Protein AF-A0A4Y8C2H0-F1 (afdb_monomer_lite)

Structure (mmCIF, N/CA/C/O backbone):
data_AF-A0A4Y8C2H0-F1
#
_entry.id   AF-A0A4Y8C2H0-F1
#
loop_
_atom_site.group_PDB
_atom_site.id
_atom_site.type_symbol
_atom_site.label_atom_id
_atom_site.label_alt_id
_atom_site.label_comp_id
_atom_site.label_asym_id
_atom_site.label_entity_id
_atom_site.label_seq_id
_atom_site.pdbx_PDB_ins_code
_atom_site.Cartn_x
_atom_site.Cartn_y
_atom_site.Cartn_z
_atom_site.occupancy
_atom_site.B_iso_or_equiv
_atom_site.auth_seq_id
_atom_site.auth_comp_id
_atom_site.auth_asym_id
_atom_site.auth_atom_id
_atom_site.pdbx_PDB_model_num
ATOM 1 N N . LEU A 1 1 ? -10.080 1.860 -17.024 1.00 86.38 1 LEU A N 1
ATOM 2 C CA . LEU A 1 1 ? -9.776 0.628 -16.259 1.00 86.38 1 LEU A CA 1
ATOM 3 C C . LEU A 1 1 ? -8.276 0.455 -16.072 1.00 86.38 1 LEU A C 1
ATOM 5 O O . LEU A 1 1 ? -7.839 0.601 -14.942 1.00 86.38 1 LEU A O 1
ATOM 9 N N . LEU A 1 2 ? -7.486 0.297 -17.142 1.00 94.25 2 LEU A N 1
ATOM 10 C CA . LEU A 1 2 ? -6.020 0.164 -17.044 1.00 94.25 2 LEU A CA 1
ATOM 11 C C . LEU A 1 2 ? -5.341 1.253 -16.199 1.00 94.25 2 LEU A C 1
ATOM 13 O O . LEU A 1 2 ? -4.509 0.929 -15.367 1.00 94.25 2 LEU A O 1
ATOM 17 N N . PHE A 1 3 ? -5.748 2.522 -16.326 1.00 96.12 3 PHE A N 1
ATOM 18 C CA . PHE A 1 3 ? -5.219 3.607 -15.486 1.00 96.12 3 PHE A CA 1
ATOM 19 C C . PHE A 1 3 ? -5.347 3.328 -13.978 1.00 96.12 3 PHE A C 1
ATOM 21 O O . PHE A 1 3 ? -4.403 3.546 -13.223 1.00 96.12 3 PHE A O 1
ATOM 28 N N . VAL A 1 4 ? -6.500 2.817 -13.538 1.00 96.56 4 VAL A N 1
ATOM 29 C CA . VAL A 1 4 ? -6.746 2.497 -12.125 1.00 96.56 4 VAL A CA 1
ATOM 30 C C . VAL A 1 4 ? -5.901 1.300 -11.699 1.00 96.56 4 VAL A C 1
ATOM 32 O O . VAL A 1 4 ? -5.306 1.335 -10.627 1.00 96.56 4 VAL A O 1
ATOM 35 N N . VAL A 1 5 ? -5.795 0.274 -12.549 1.00 96.75 5 VAL A N 1
ATOM 36 C CA . VAL A 1 5 ? -5.012 -0.934 -12.246 1.00 96.75 5 VAL A CA 1
ATOM 37 C C . VAL A 1 5 ? -3.514 -0.618 -12.166 1.00 96.75 5 VAL A C 1
ATOM 39 O O . VAL A 1 5 ? -2.875 -0.998 -11.194 1.00 96.75 5 VAL A O 1
ATOM 42 N N . PHE A 1 6 ? -2.964 0.161 -13.101 1.00 97.44 6 PHE A N 1
ATOM 43 C CA . PHE A 1 6 ? -1.570 0.617 -13.032 1.00 97.44 6 PHE A CA 1
ATOM 44 C C . PHE A 1 6 ? -1.309 1.547 -11.840 1.00 97.44 6 PHE A C 1
ATOM 46 O O . PHE A 1 6 ? -0.236 1.486 -11.245 1.00 97.44 6 PHE A O 1
ATOM 53 N N . SER A 1 7 ? -2.282 2.380 -11.453 1.00 96.75 7 SER A N 1
ATOM 54 C CA . SER A 1 7 ? -2.168 3.204 -10.239 1.00 96.75 7 SER A CA 1
ATOM 55 C C . SER A 1 7 ? -2.119 2.336 -8.978 1.00 96.75 7 SER A C 1
ATOM 57 O O . SER A 1 7 ? -1.312 2.592 -8.085 1.00 96.75 7 SER A O 1
ATOM 59 N N . ALA A 1 8 ? -2.947 1.288 -8.918 1.00 95.44 8 ALA A N 1
ATOM 60 C CA . ALA A 1 8 ? -2.925 0.312 -7.832 1.00 95.44 8 ALA A CA 1
ATOM 61 C C . ALA A 1 8 ? -1.614 -0.492 -7.804 1.00 95.44 8 ALA A C 1
ATOM 63 O O . ALA A 1 8 ? -1.084 -0.731 -6.724 1.00 95.44 8 ALA A O 1
ATOM 64 N N . GLU A 1 9 ? -1.074 -0.849 -8.972 1.00 97.31 9 GLU A N 1
ATOM 65 C CA . GLU A 1 9 ? 0.185 -1.587 -9.118 1.00 97.31 9 GLU A CA 1
ATOM 66 C C . GLU A 1 9 ? 1.399 -0.772 -8.666 1.00 97.31 9 GLU A C 1
ATOM 68 O O . GLU A 1 9 ? 2.224 -1.242 -7.884 1.00 97.31 9 GLU A O 1
ATOM 73 N N . ALA A 1 10 ? 1.492 0.491 -9.085 1.00 96.38 10 ALA A N 1
ATOM 74 C CA . ALA A 1 10 ? 2.553 1.381 -8.622 1.00 96.38 10 ALA A CA 1
ATOM 75 C C . ALA A 1 10 ? 2.497 1.577 -7.097 1.00 96.38 10 ALA A C 1
ATOM 77 O O . ALA A 1 10 ? 3.523 1.609 -6.414 1.00 96.38 10 ALA A O 1
ATOM 78 N N . PHE A 1 11 ? 1.284 1.685 -6.557 1.00 95.06 11 PHE A N 1
ATOM 79 C CA . PHE A 1 11 ? 1.074 1.878 -5.134 1.00 95.06 11 PHE A CA 1
ATOM 80 C C . PHE A 1 11 ? 1.402 0.630 -4.298 1.00 95.06 11 PHE A C 1
ATOM 82 O O . PHE A 1 11 ? 2.072 0.746 -3.270 1.00 95.06 11 PHE A O 1
ATOM 89 N N . SER A 1 12 ? 0.973 -0.560 -4.727 1.00 95.62 12 SER A N 1
ATOM 90 C CA . SER A 1 12 ? 1.317 -1.813 -4.046 1.00 95.62 12 SER A CA 1
ATOM 91 C C . SER A 1 12 ? 2.834 -2.048 -4.045 1.00 95.62 12 SER A C 1
ATOM 93 O O . SER A 1 12 ? 3.379 -2.473 -3.026 1.00 95.62 12 SER A O 1
ATOM 95 N N . GLY A 1 13 ? 3.531 -1.645 -5.113 1.00 95.81 13 GLY A N 1
ATOM 96 C CA . GLY A 1 13 ? 4.994 -1.660 -5.201 1.00 95.81 13 GLY A CA 1
ATOM 97 C C . GLY A 1 13 ? 5.681 -0.692 -4.231 1.00 95.81 13 GLY A C 1
ATOM 98 O O . GLY A 1 13 ? 6.688 -1.041 -3.614 1.00 95.81 13 GLY A O 1
ATOM 99 N N . TYR A 1 14 ? 5.113 0.500 -4.016 1.00 95.00 14 TYR A N 1
ATOM 100 C CA . TYR A 1 14 ? 5.640 1.497 -3.069 1.00 95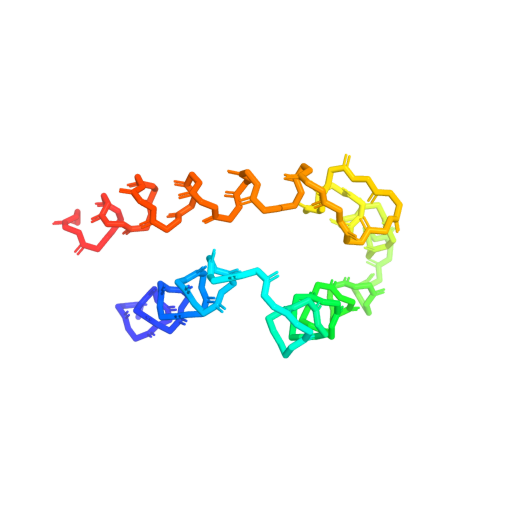.00 14 TYR A CA 1
ATOM 101 C C . TYR A 1 14 ? 5.674 0.997 -1.613 1.00 95.00 14 TYR A C 1
ATOM 103 O O . TYR A 1 14 ? 6.461 1.483 -0.792 1.00 95.00 14 TYR A O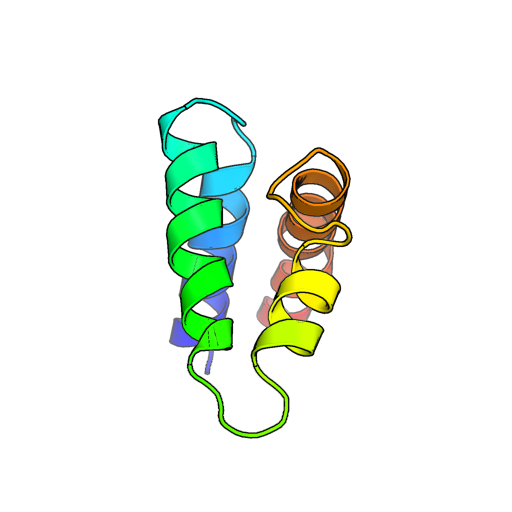 1
ATOM 111 N N . MET A 1 15 ? 4.849 0.002 -1.275 1.00 91.75 15 MET A N 1
ATOM 112 C CA . MET A 1 15 ? 4.863 -0.605 0.055 1.00 91.75 15 MET A CA 1
ATOM 113 C C . MET A 1 15 ? 6.041 -1.554 0.286 1.00 91.75 15 MET A C 1
ATOM 115 O O . MET A 1 15 ? 6.470 -1.707 1.426 1.00 91.75 15 MET A O 1
ATOM 119 N N . LEU A 1 16 ? 6.577 -2.180 -0.765 1.00 95.06 16 LEU A N 1
ATOM 120 C CA . LEU A 1 16 ? 7.495 -3.318 -0.639 1.00 95.06 16 LEU A CA 1
ATOM 121 C C . LEU A 1 16 ? 8.858 -3.015 0.010 1.00 95.06 16 LEU A C 1
ATOM 123 O O . LEU A 1 16 ? 9.367 -3.900 0.695 1.00 95.06 16 LEU A O 1
ATOM 127 N N . PRO A 1 17 ? 9.453 -1.809 -0.115 1.00 95.44 17 PRO A N 1
ATOM 128 C CA . PRO A 1 17 ? 10.673 -1.462 0.621 1.00 95.44 17 PRO A CA 1
ATOM 129 C C . PRO A 1 17 ? 10.504 -1.451 2.149 1.00 95.44 17 PRO A C 1
ATOM 131 O O . PRO A 1 17 ? 11.499 -1.456 2.867 1.00 95.44 17 PRO A O 1
ATOM 134 N N . TRP A 1 18 ? 9.257 -1.398 2.636 1.00 94.75 18 TRP A N 1
ATOM 135 C CA . TRP A 1 18 ? 8.868 -1.515 4.046 1.00 94.75 18 TRP A CA 1
ATOM 136 C C . TRP A 1 18 ? 9.63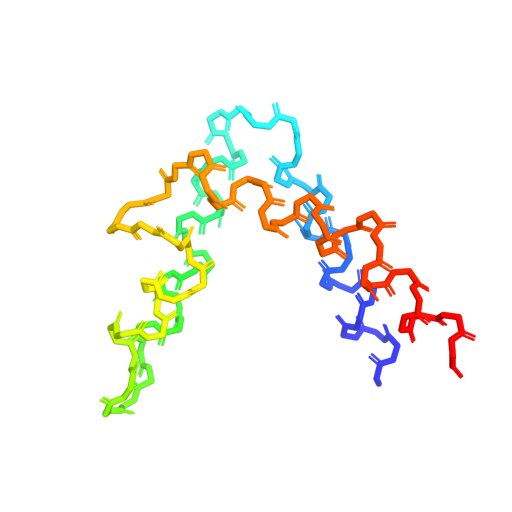3 -0.609 5.029 1.00 94.75 18 TRP A C 1
ATOM 138 O O . TRP A 1 18 ? 9.928 -0.976 6.163 1.00 94.75 18 TRP A O 1
ATOM 148 N N . GLY A 1 19 ? 9.943 0.614 4.595 1.00 95.25 19 GLY A N 1
ATOM 149 C CA . GLY A 1 19 ? 10.481 1.669 5.454 1.00 95.25 19 GLY A CA 1
ATOM 150 C C . GLY A 1 19 ? 9.392 2.533 6.098 1.00 95.25 19 GLY A C 1
ATOM 151 O O . GLY A 1 19 ? 8.201 2.377 5.829 1.00 95.25 19 GLY A O 1
ATOM 152 N N . GLN A 1 20 ? 9.809 3.530 6.887 1.00 95.19 20 GLN A N 1
ATOM 153 C CA . GLN A 1 20 ? 8.904 4.455 7.588 1.00 95.19 20 GLN A CA 1
ATOM 154 C C . GLN A 1 20 ? 7.892 5.128 6.643 1.00 95.19 20 GLN A C 1
ATOM 156 O O . GLN A 1 20 ? 6.704 5.204 6.942 1.00 95.19 20 GLN A O 1
ATOM 161 N N . MET A 1 21 ? 8.345 5.584 5.473 1.00 95.88 21 MET A N 1
ATOM 162 C CA . MET A 1 21 ? 7.476 6.240 4.489 1.00 95.88 21 MET A CA 1
ATOM 163 C C . MET A 1 21 ? 6.455 5.274 3.868 1.00 95.88 21 MET A C 1
ATOM 165 O O . MET A 1 21 ? 5.297 5.648 3.681 1.00 95.88 21 MET A O 1
ATOM 169 N N . SER A 1 22 ? 6.858 4.033 3.585 1.00 94.44 22 SER A N 1
ATOM 170 C CA . SER A 1 22 ? 5.971 2.981 3.070 1.00 94.44 22 SER A CA 1
ATOM 171 C C . SER A 1 22 ? 4.921 2.584 4.112 1.00 94.44 22 SER A C 1
ATOM 173 O O . SER A 1 22 ? 3.739 2.482 3.783 1.00 94.44 22 SER A O 1
ATOM 175 N N . TYR A 1 23 ? 5.328 2.451 5.378 1.00 95.50 23 TYR A N 1
ATOM 176 C CA . TYR A 1 23 ? 4.435 2.152 6.498 1.00 95.50 23 TYR A CA 1
ATOM 177 C C . TYR A 1 23 ? 3.328 3.204 6.651 1.00 95.50 23 TYR A C 1
ATOM 179 O O . TYR A 1 23 ? 2.142 2.870 6.708 1.00 95.50 23 TYR A O 1
ATOM 187 N N . TRP A 1 24 ? 3.692 4.491 6.673 1.00 96.06 24 TRP A N 1
ATOM 188 C CA . TRP A 1 24 ? 2.707 5.565 6.824 1.00 96.06 24 TRP A CA 1
ATOM 189 C C . TRP A 1 24 ? 1.791 5.703 5.612 1.00 96.06 24 TRP A C 1
ATOM 191 O O . TRP A 1 24 ? 0.599 5.957 5.782 1.00 96.06 24 TRP A O 1
ATOM 201 N N . ALA A 1 25 ? 2.301 5.484 4.399 1.00 94.38 25 ALA A N 1
ATOM 202 C CA . ALA A 1 25 ? 1.453 5.457 3.212 1.00 94.38 25 ALA A CA 1
ATOM 203 C C . ALA A 1 25 ? 0.417 4.323 3.280 1.00 94.38 25 ALA A C 1
ATOM 205 O O . ALA A 1 25 ? -0.764 4.554 3.005 1.00 94.38 25 ALA A O 1
ATOM 206 N N . ALA A 1 26 ? 0.829 3.127 3.715 1.00 95.12 26 ALA A N 1
ATOM 207 C CA . ALA A 1 26 ? -0.080 2.006 3.934 1.00 95.12 26 ALA A CA 1
ATOM 208 C C . ALA A 1 26 ? -1.139 2.337 4.995 1.00 95.12 26 ALA A C 1
ATOM 210 O O . ALA A 1 26 ? -2.325 2.094 4.765 1.00 95.12 26 ALA A O 1
ATOM 211 N N . GLN A 1 27 ? -0.743 2.952 6.114 1.00 95.56 27 GLN A N 1
ATOM 212 C CA . GLN A 1 27 ? -1.663 3.406 7.163 1.00 95.56 27 GLN A CA 1
ATOM 213 C C . GLN A 1 27 ? -2.712 4.382 6.621 1.00 95.56 27 GLN A C 1
ATOM 215 O O . GLN A 1 27 ? -3.910 4.140 6.777 1.00 95.56 27 GLN A O 1
ATOM 220 N N . VAL A 1 28 ? -2.284 5.454 5.947 1.00 95.12 28 VAL A N 1
ATOM 221 C CA . VAL A 1 28 ? -3.192 6.493 5.439 1.00 95.12 28 VAL A CA 1
ATOM 222 C C . VA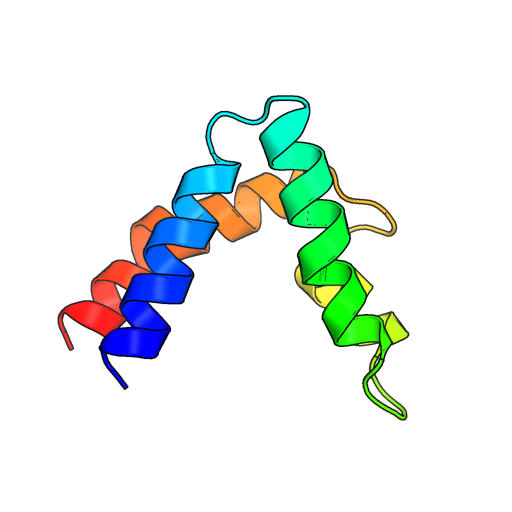L A 1 28 ? -4.170 5.917 4.421 1.00 95.12 28 VAL A C 1
ATOM 224 O O . VAL A 1 28 ? -5.373 6.116 4.580 1.00 95.12 28 VAL A O 1
ATOM 227 N N . ILE A 1 29 ? -3.699 5.165 3.418 1.00 94.06 29 ILE A N 1
ATOM 228 C CA . ILE A 1 29 ? -4.600 4.695 2.358 1.00 94.06 29 ILE A CA 1
ATOM 229 C C . ILE A 1 29 ? -5.614 3.680 2.876 1.00 94.06 29 ILE A C 1
ATOM 231 O O . ILE A 1 29 ? -6.778 3.711 2.489 1.00 94.06 29 ILE A O 1
ATOM 235 N N . THR A 1 30 ? -5.182 2.764 3.747 1.00 94.50 30 THR A N 1
ATOM 236 C CA . THR A 1 30 ? -6.065 1.690 4.210 1.00 94.50 30 THR A CA 1
ATOM 237 C C . THR A 1 30 ? -7.114 2.252 5.161 1.00 94.50 30 THR A C 1
ATOM 239 O O . THR A 1 30 ? -8.242 1.780 5.148 1.00 94.50 30 THR A O 1
ATOM 242 N N . ASN A 1 31 ? -6.801 3.327 5.893 1.00 95.69 31 ASN A N 1
ATOM 243 C CA . ASN A 1 31 ? -7.778 4.048 6.708 1.00 95.69 31 ASN A CA 1
ATOM 244 C C . ASN A 1 31 ? -8.860 4.764 5.883 1.00 95.69 31 ASN A C 1
ATOM 246 O O . ASN A 1 31 ? -9.947 4.978 6.414 1.00 95.69 31 ASN A O 1
ATOM 250 N N . LEU A 1 32 ? -8.628 5.092 4.602 1.00 95.50 32 LEU A N 1
ATOM 251 C CA . LEU A 1 32 ? -9.665 5.709 3.755 1.00 95.50 32 LEU A CA 1
ATOM 252 C C . LEU A 1 32 ? -10.910 4.818 3.641 1.00 95.50 32 LEU A C 1
ATOM 254 O O . LEU A 1 32 ? -12.034 5.317 3.658 1.00 95.50 32 LEU A O 1
ATOM 258 N N . PHE A 1 33 ? -10.718 3.496 3.602 1.00 93.81 33 PHE A N 1
ATOM 259 C CA . PHE A 1 33 ? -11.811 2.520 3.559 1.00 93.81 33 PHE A CA 1
ATOM 260 C C . PHE A 1 33 ? -12.642 2.492 4.849 1.00 93.81 33 PHE A C 1
ATOM 262 O O . PHE A 1 33 ? -13.804 2.094 4.818 1.00 93.81 33 PHE A O 1
ATOM 269 N N . GLY A 1 34 ? -12.094 2.986 5.963 1.00 94.75 34 GLY A N 1
ATOM 270 C CA . GLY A 1 34 ? -12.817 3.140 7.226 1.00 94.75 34 GLY A CA 1
ATOM 271 C C . GLY A 1 34 ? -13.945 4.172 7.162 1.00 94.75 34 GLY A C 1
ATOM 272 O O . GLY A 1 34 ? -14.859 4.118 7.980 1.00 94.75 34 GLY A O 1
ATOM 273 N N . GLY A 1 35 ? -13.923 5.076 6.177 1.00 95.31 35 GLY A N 1
ATOM 274 C CA . GLY A 1 35 ? -14.990 6.052 5.949 1.00 95.31 35 GLY A CA 1
ATOM 275 C C . GLY A 1 35 ? -16.250 5.474 5.296 1.00 95.31 35 GLY A C 1
ATOM 276 O O . GLY A 1 35 ? -17.245 6.188 5.177 1.00 95.31 35 GLY A O 1
ATOM 277 N N . ILE A 1 36 ? -16.231 4.208 4.860 1.00 96.31 36 ILE A N 1
ATOM 278 C CA . ILE A 1 36 ? -17.389 3.566 4.229 1.00 96.31 36 ILE A CA 1
ATOM 279 C C . ILE A 1 36 ? -18.442 3.243 5.305 1.00 96.31 36 ILE A C 1
ATOM 281 O O . ILE A 1 36 ? -18.137 2.512 6.253 1.00 96.31 36 ILE A O 1
ATOM 285 N N . PRO A 1 37 ? -19.691 3.733 5.169 1.00 95.44 37 PRO A N 1
ATOM 286 C CA . PRO A 1 37 ? -20.755 3.426 6.119 1.00 95.44 37 PRO A CA 1
ATOM 287 C C . PRO A 1 37 ? -21.009 1.918 6.235 1.00 95.44 37 PRO A C 1
ATOM 289 O O . PRO A 1 37 ? -20.878 1.180 5.260 1.00 95.44 37 PRO A O 1
ATOM 292 N N . PHE A 1 38 ? -21.426 1.473 7.421 1.00 94.75 38 PHE A N 1
ATOM 293 C CA . PHE A 1 38 ? -21.781 0.087 7.770 1.00 94.75 38 PHE A CA 1
ATOM 294 C C . PHE A 1 38 ? -20.626 -0.928 7.797 1.00 94.75 38 PHE A C 1
ATOM 296 O O . PHE A 1 38 ? -20.544 -1.681 8.760 1.00 94.75 38 PHE A O 1
ATOM 303 N N . ILE A 1 39 ? -19.736 -0.946 6.800 1.00 96.75 39 ILE A 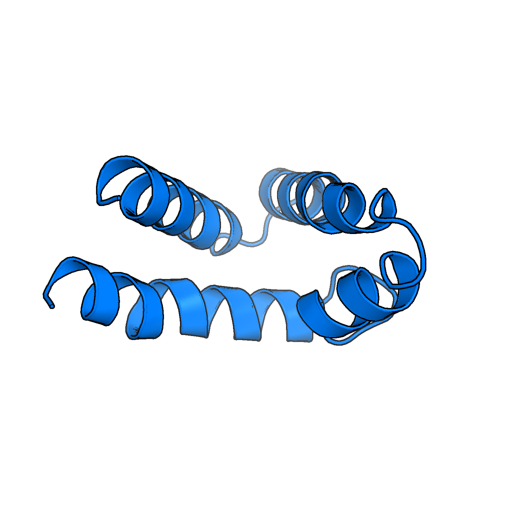N 1
ATOM 304 C CA . ILE A 1 39 ? -18.693 -1.986 6.655 1.00 96.75 39 ILE A CA 1
ATOM 305 C C . ILE A 1 39 ? -17.256 -1.478 6.831 1.00 96.75 39 ILE A C 1
ATOM 307 O O . ILE A 1 39 ? -16.327 -2.280 6.840 1.00 96.75 39 ILE A O 1
ATOM 311 N N . GLY A 1 40 ? -17.046 -0.162 6.950 1.00 95.62 40 GLY A N 1
ATOM 312 C CA . GLY A 1 40 ? -15.714 0.452 6.933 1.00 95.62 40 GLY A CA 1
ATOM 313 C C . GLY A 1 40 ? -14.715 -0.159 7.924 1.00 95.62 40 GLY A C 1
ATOM 314 O O . GLY A 1 40 ? -13.658 -0.611 7.490 1.00 95.62 40 GLY A O 1
ATOM 315 N N . PRO A 1 41 ? -15.019 -0.233 9.235 1.00 95.25 41 PRO A N 1
ATOM 316 C CA . PRO A 1 41 ? -14.074 -0.750 10.229 1.00 95.25 41 PRO A CA 1
ATOM 317 C C . PRO A 1 41 ? -13.649 -2.202 9.977 1.00 95.25 41 PRO A C 1
ATOM 319 O O . PRO A 1 41 ? -12.459 -2.518 10.015 1.00 95.25 41 PRO A O 1
ATOM 322 N N . GLU A 1 42 ? -14.608 -3.077 9.669 1.00 96.38 42 GLU A N 1
ATOM 323 C CA . GLU A 1 42 ? -14.339 -4.485 9.364 1.00 96.38 42 GLU A CA 1
ATOM 324 C C . GLU A 1 42 ? -13.543 -4.630 8.067 1.00 96.38 42 GLU A C 1
ATOM 326 O O . GLU A 1 42 ? -12.618 -5.438 7.995 1.00 96.38 42 GLU A O 1
ATOM 331 N N . LEU A 1 43 ? -13.836 -3.797 7.064 1.00 96.44 43 LEU A N 1
ATOM 332 C CA . LEU A 1 43 ? -13.119 -3.779 5.795 1.00 96.44 43 LEU A CA 1
ATOM 333 C C . LEU A 1 43 ? -11.650 -3.377 5.974 1.00 96.44 43 LEU A C 1
ATOM 335 O O . LEU A 1 43 ? -10.778 -3.988 5.361 1.00 96.44 43 LEU A O 1
ATOM 339 N N . VAL A 1 44 ? -11.346 -2.395 6.828 1.00 97.19 44 VAL A N 1
ATOM 340 C CA . VAL A 1 44 ? -9.956 -1.987 7.107 1.00 97.19 44 VAL A CA 1
ATOM 341 C C . VAL A 1 44 ? -9.156 -3.145 7.703 1.00 97.19 44 VAL A C 1
ATOM 343 O O . VAL A 1 44 ? -8.051 -3.438 7.233 1.00 97.19 44 VAL A O 1
ATOM 346 N N . ILE A 1 45 ? -9.722 -3.831 8.700 1.00 96.50 45 ILE A N 1
ATOM 347 C CA . ILE A 1 45 ? -9.097 -5.005 9.325 1.00 96.50 45 ILE A CA 1
ATOM 348 C C . ILE A 1 45 ? -8.966 -6.129 8.294 1.00 96.50 45 ILE A C 1
ATOM 350 O O . ILE A 1 45 ? -7.911 -6.754 8.184 1.00 96.50 45 ILE A O 1
ATOM 354 N N . TRP A 1 46 ? -9.998 -6.352 7.476 1.00 95.75 46 TRP A N 1
ATOM 355 C CA . TRP A 1 46 ? -9.968 -7.361 6.424 1.00 95.75 46 TRP A CA 1
ATOM 356 C C . TRP A 1 46 ? -8.945 -7.058 5.335 1.00 95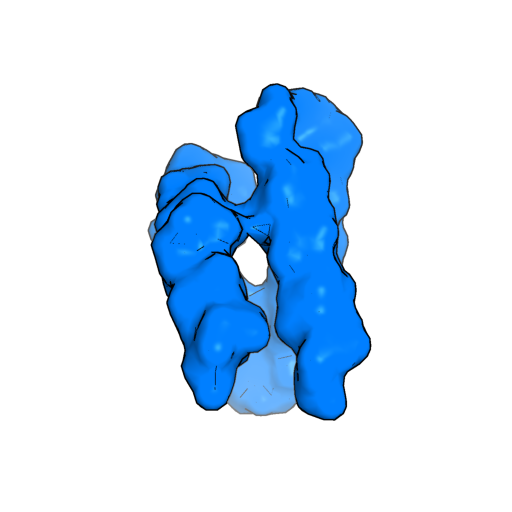.75 46 TRP A C 1
ATOM 358 O O . TRP A 1 46 ? -8.398 -8.006 4.796 1.00 95.75 46 TRP A O 1
ATOM 368 N N . ILE A 1 47 ? -8.635 -5.801 5.013 1.00 95.00 47 ILE A N 1
ATOM 369 C CA . ILE A 1 47 ? -7.571 -5.460 4.053 1.00 95.00 47 ILE A CA 1
ATOM 370 C C . ILE A 1 47 ? -6.198 -5.731 4.682 1.00 95.00 47 ILE A C 1
ATOM 372 O O . ILE A 1 47 ? -5.367 -6.432 4.096 1.00 95.00 47 ILE A O 1
ATOM 376 N N . ARG A 1 48 ? -5.967 -5.236 5.903 1.00 96.12 48 ARG A N 1
ATOM 377 C CA . ARG A 1 48 ? -4.667 -5.318 6.594 1.00 96.12 48 ARG A CA 1
ATOM 378 C C . ARG A 1 48 ? -4.313 -6.717 7.084 1.00 96.12 48 ARG A C 1
ATOM 380 O O . ARG A 1 48 ? -3.141 -7.080 7.086 1.00 96.12 48 ARG A O 1
ATOM 387 N N . GLY A 1 49 ? -5.316 -7.495 7.477 1.00 95.62 49 GLY A N 1
ATOM 388 C CA . GLY A 1 49 ? -5.150 -8.804 8.109 1.00 95.62 49 GLY A CA 1
ATOM 389 C C . GLY A 1 49 ? -4.806 -8.736 9.596 1.00 95.62 49 GLY A C 1
ATOM 390 O O . GLY A 1 49 ? -4.525 -9.774 10.184 1.00 95.62 49 GLY A O 1
ATOM 391 N N . ASP A 1 50 ? -4.830 -7.540 10.183 1.00 94.94 50 ASP A N 1
ATOM 392 C CA . ASP A 1 50 ? -4.565 -7.251 11.591 1.00 94.94 50 ASP A CA 1
ATOM 393 C C . ASP A 1 50 ? -5.207 -5.890 11.952 1.00 94.94 50 ASP A C 1
ATOM 395 O O . ASP A 1 50 ? -5.656 -5.146 11.071 1.00 94.94 50 ASP A O 1
ATOM 399 N N . TYR A 1 51 ? -5.270 -5.552 13.240 1.00 94.06 51 TYR A N 1
ATOM 400 C CA . TYR A 1 51 ? -5.832 -4.289 13.732 1.00 94.06 51 TYR A CA 1
ATOM 401 C C . TYR A 1 51 ? -4.980 -3.068 13.348 1.00 94.06 51 TYR A C 1
ATOM 403 O O . TYR A 1 51 ? -5.505 -1.967 13.164 1.00 94.06 51 TYR A O 1
ATOM 411 N N . ALA A 1 52 ? -3.670 -3.258 13.187 1.00 94.75 52 ALA A N 1
ATOM 412 C CA . ALA A 1 52 ? -2.729 -2.248 12.715 1.00 94.75 52 ALA A CA 1
ATOM 413 C C . ALA A 1 52 ? -2.080 -2.688 11.394 1.00 94.75 52 ALA A C 1
ATOM 415 O O . ALA A 1 52 ? -2.161 -3.849 11.006 1.00 94.75 52 ALA A O 1
ATOM 416 N N . VAL A 1 53 ? -1.426 -1.762 10.686 1.00 96.38 53 VAL A N 1
ATOM 417 C CA . VAL A 1 53 ? -0.518 -2.151 9.599 1.00 96.38 53 VAL A CA 1
ATOM 418 C C . VAL A 1 53 ? 0.657 -2.905 10.218 1.00 96.38 53 VAL A C 1
ATOM 420 O O . VAL A 1 53 ? 1.338 -2.373 11.096 1.00 96.38 53 VAL A O 1
ATOM 423 N N . SER A 1 54 ? 0.861 -4.138 9.766 1.00 95.12 54 SER A N 1
ATOM 424 C CA . SER A 1 54 ? 1.878 -5.080 10.246 1.00 95.12 54 SER A CA 1
ATOM 425 C C . SER A 1 54 ? 2.243 -6.071 9.124 1.00 95.12 54 SER A C 1
ATOM 427 O O . SER A 1 54 ? 1.816 -5.905 7.977 1.00 95.12 54 SER A O 1
ATOM 429 N N . ASP A 1 55 ? 3.046 -7.096 9.414 1.00 95.62 55 ASP A N 1
ATOM 430 C CA . ASP A 1 55 ? 3.551 -8.056 8.416 1.00 95.62 55 ASP A CA 1
ATOM 431 C C . ASP A 1 55 ? 2.471 -8.766 7.562 1.00 95.62 55 ASP A C 1
ATOM 433 O O . ASP A 1 55 ? 2.694 -8.957 6.357 1.00 95.62 55 ASP A O 1
ATOM 437 N N . PRO A 1 56 ? 1.274 -9.115 8.087 1.00 96.69 56 PRO A N 1
ATOM 438 C CA . PRO A 1 56 ? 0.165 -9.600 7.265 1.00 96.69 56 PRO A CA 1
ATOM 439 C C . PRO A 1 56 ? -0.243 -8.622 6.159 1.00 96.69 56 PRO A C 1
ATOM 441 O O . PRO A 1 56 ? -0.582 -9.050 5.053 1.00 96.69 56 PRO A O 1
ATOM 444 N N . THR A 1 57 ? -0.161 -7.313 6.421 1.00 96.06 57 THR A N 1
ATOM 445 C CA . THR A 1 57 ? -0.457 -6.283 5.420 1.00 96.06 57 THR A CA 1
ATOM 446 C C . THR A 1 57 ? 0.585 -6.340 4.309 1.00 96.06 57 THR A C 1
ATOM 448 O O . THR A 1 57 ? 0.218 -6.476 3.143 1.00 96.06 57 THR A O 1
ATOM 451 N N . LEU A 1 58 ? 1.877 -6.336 4.654 1.00 96.50 58 LEU A N 1
ATOM 452 C CA . LEU A 1 58 ? 2.962 -6.431 3.671 1.00 96.50 58 LEU A CA 1
ATOM 453 C C . LEU A 1 58 ? 2.822 -7.675 2.789 1.00 96.50 58 LEU A C 1
ATOM 455 O O . LEU A 1 58 ? 2.898 -7.579 1.567 1.00 96.50 58 LEU A O 1
ATOM 459 N N . THR A 1 59 ? 2.556 -8.832 3.395 1.00 96.75 59 THR A N 1
ATOM 460 C CA . THR A 1 59 ? 2.443 -10.105 2.668 1.00 96.75 59 THR A CA 1
ATOM 461 C C . THR A 1 59 ? 1.296 -10.079 1.651 1.00 96.75 59 THR A C 1
ATOM 463 O O . THR A 1 59 ? 1.435 -10.565 0.526 1.00 96.75 59 THR A O 1
ATOM 466 N N . ARG A 1 60 ? 0.163 -9.461 2.001 1.00 96.19 60 ARG A N 1
ATOM 467 C CA . ARG A 1 60 ? -0.986 -9.316 1.094 1.00 96.19 60 ARG A CA 1
ATOM 468 C C . ARG A 1 60 ? -0.711 -8.342 -0.043 1.00 96.19 60 ARG A C 1
ATOM 470 O O . ARG A 1 60 ? -1.044 -8.647 -1.186 1.00 96.19 60 ARG A O 1
ATOM 477 N N . PHE A 1 61 ? -0.079 -7.207 0.247 1.00 96.06 61 PHE A N 1
ATOM 478 C CA . PHE A 1 61 ? 0.304 -6.239 -0.783 1.00 96.06 61 PHE A CA 1
ATOM 479 C C . PHE A 1 61 ? 1.403 -6.777 -1.707 1.00 96.06 61 PHE A C 1
ATOM 481 O O . PHE A 1 61 ? 1.359 -6.509 -2.904 1.00 96.06 61 PHE A O 1
ATOM 488 N N . PHE A 1 62 ? 2.311 -7.615 -1.200 1.00 97.50 62 PHE A N 1
ATOM 489 C CA . PHE A 1 62 ? 3.268 -8.357 -2.019 1.00 97.50 62 PHE A CA 1
ATOM 490 C C . PHE A 1 62 ? 2.566 -9.316 -2.988 1.00 97.50 62 PHE A C 1
ATOM 492 O O . PHE A 1 62 ? 2.832 -9.277 -4.186 1.00 97.50 62 PHE A O 1
ATOM 499 N N . MET A 1 63 ? 1.620 -10.130 -2.503 1.00 97.50 63 MET A N 1
ATOM 500 C CA . MET A 1 63 ? 0.825 -11.016 -3.365 1.00 97.50 63 MET A CA 1
ATOM 501 C C . MET A 1 63 ? 0.022 -10.225 -4.414 1.00 97.50 63 MET A C 1
ATOM 503 O O . MET A 1 63 ? -0.064 -10.644 -5.571 1.00 97.50 63 MET A O 1
ATOM 507 N N . LEU A 1 64 ? -0.551 -9.082 -4.022 1.00 96.75 64 LEU A N 1
ATOM 508 C CA . LEU A 1 64 ? -1.271 -8.193 -4.934 1.00 96.75 64 LEU A CA 1
ATOM 509 C C . LEU A 1 64 ? -0.356 -7.648 -6.035 1.00 96.75 64 LEU A C 1
ATOM 511 O O . LEU A 1 64 ? -0.722 -7.758 -7.200 1.00 96.75 64 LEU A O 1
ATOM 515 N N . HIS A 1 65 ? 0.813 -7.112 -5.674 1.00 97.44 65 HIS A N 1
ATOM 516 C CA . HIS A 1 65 ? 1.771 -6.514 -6.610 1.00 97.44 65 HIS A CA 1
ATOM 517 C C . HIS A 1 65 ? 2.420 -7.544 -7.536 1.00 97.44 65 HIS A C 1
ATOM 519 O O . HIS A 1 65 ? 2.532 -7.340 -8.731 1.00 97.44 65 HIS A O 1
ATOM 525 N N . VAL A 1 66 ? 2.862 -8.681 -7.001 1.00 97.62 66 VAL A N 1
ATOM 526 C CA . VAL A 1 66 ? 3.674 -9.623 -7.787 1.00 97.62 66 VAL A CA 1
ATOM 527 C C . VAL A 1 66 ? 2.815 -10.547 -8.648 1.00 97.62 66 VAL A C 1
ATOM 529 O O . VAL A 1 66 ? 3.250 -10.968 -9.717 1.00 97.62 66 VAL A O 1
ATOM 532 N N . CYS A 1 67 ? 1.611 -10.896 -8.189 1.00 97.19 67 CYS A N 1
ATOM 533 C CA . CYS A 1 67 ? 0.786 -11.912 -8.841 1.00 97.19 67 CYS A CA 1
ATOM 534 C C . CYS A 1 67 ? -0.522 -11.336 -9.387 1.00 97.19 67 CYS A C 1
ATOM 536 O O . CYS A 1 67 ? -0.744 -11.345 -10.597 1.00 97.19 67 CYS A O 1
ATOM 538 N N . LEU A 1 68 ? -1.398 -10.827 -8.515 1.00 97.12 68 LEU A N 1
ATOM 539 C CA . LEU A 1 68 ? -2.780 -10.538 -8.912 1.00 97.12 68 LEU A CA 1
ATOM 540 C C . LEU A 1 68 ? -2.893 -9.369 -9.895 1.00 97.12 68 LEU A C 1
ATOM 542 O O . LEU A 1 68 ? -3.582 -9.495 -10.906 1.00 97.12 68 LEU A O 1
ATOM 546 N N . LEU A 1 69 ? -2.238 -8.242 -9.619 1.00 97.25 69 LEU A N 1
ATOM 547 C CA . LEU A 1 69 ? -2.335 -7.052 -10.464 1.00 97.25 69 LEU A CA 1
ATOM 548 C C . LEU A 1 69 ? -1.659 -7.246 -11.834 1.00 97.25 69 LEU A C 1
ATOM 550 O O . LEU A 1 69 ? -2.314 -6.929 -12.827 1.00 97.25 69 LEU A O 1
ATOM 554 N N . PRO A 1 70 ? -0.459 -7.851 -11.957 1.00 97.19 70 PRO A N 1
ATOM 555 C CA . PRO A 1 70 ? 0.119 -8.184 -13.259 1.00 97.19 70 PRO A CA 1
ATOM 556 C C . PRO A 1 70 ? -0.775 -9.086 -14.115 1.00 97.19 70 PRO A C 1
ATOM 558 O O . PRO A 1 70 ? -0.915 -8.841 -15.311 1.00 97.19 70 PRO A O 1
ATOM 561 N N . ILE A 1 71 ? -1.437 -10.084 -13.516 1.00 97.19 71 ILE A N 1
ATOM 562 C CA . ILE A 1 71 ? -2.387 -10.945 -14.241 1.00 97.19 71 ILE A CA 1
ATOM 563 C C . ILE A 1 71 ? -3.576 -10.126 -14.761 1.00 97.19 71 ILE A C 1
ATOM 565 O O . ILE A 1 71 ? -3.952 -10.275 -15.920 1.00 97.19 71 ILE A O 1
ATOM 569 N N . VAL A 1 72 ? -4.140 -9.234 -13.939 1.00 96.75 72 VAL A N 1
ATOM 570 C CA . VAL A 1 72 ? -5.259 -8.357 -14.339 1.00 96.75 72 VAL A CA 1
ATOM 571 C C . VAL A 1 72 ? -4.846 -7.334 -15.403 1.00 96.75 72 VAL A C 1
ATOM 573 O O . VAL A 1 72 ? -5.683 -6.929 -16.200 1.00 96.75 72 VAL A O 1
ATOM 576 N N . ILE A 1 73 ? -3.584 -6.896 -15.429 1.00 96.81 73 ILE A N 1
ATOM 577 C CA . ILE A 1 73 ? -3.067 -5.974 -16.454 1.00 96.81 73 ILE A CA 1
ATOM 578 C C . ILE A 1 73 ? -2.921 -6.671 -17.813 1.00 96.81 73 ILE A C 1
ATOM 580 O O . ILE A 1 73 ? -3.118 -6.031 -18.845 1.00 96.81 73 ILE A O 1
ATOM 584 N N . ILE A 1 74 ? -2.529 -7.949 -17.814 1.00 95.69 74 ILE A N 1
ATOM 585 C CA . ILE A 1 74 ? -2.297 -8.733 -19.037 1.00 95.69 74 ILE A CA 1
ATOM 586 C C . ILE A 1 74 ? -3.612 -9.249 -19.647 1.00 95.69 74 ILE A C 1
ATOM 588 O O . ILE A 1 74 ? -3.681 -9.400 -20.867 1.00 95.69 74 ILE A O 1
ATOM 592 N N . ALA A 1 75 ? -4.613 -9.546 -18.812 1.00 89.06 75 ALA A N 1
ATOM 593 C CA . ALA A 1 75 ? -5.931 -10.042 -19.222 1.00 89.06 75 ALA A CA 1
ATOM 594 C C . ALA A 1 75 ? -6.789 -8.969 -19.916 1.00 89.06 75 ALA A C 1
ATOM 596 O O . ALA A 1 75 ? -7.446 -9.326 -20.920 1.00 89.06 75 ALA A O 1
#

Foldseek 3Di:
DLVVLVVLLVLLVLLQVVDPVSQVSLQVVLQVQLPDPPCSQVSSCVCCVHNGNDPSNNVSSCCCNPPVSVVVNVD

Secondary structure (DSSP, 8-state):
-HHHHHHHHHHHHHHTT-SHHHHHHHHHHHHHGGGSTTTHHHHHHHHHSSSSS-HHHHHHHHHIIIIIHHHHHH-

pLDDT: mean 95.62, std 1.7, range [86.38, 97.62]

Sequence (75 aa):
LLFVVFSAEAFSGYMLPWGQMSYWAAQVITNLFGGIPFIGPELVIWIRGDYAVSDPTLTRFFMLHVCLLPIVIIA

Radius of gyration: 12.52 Å; chains: 1; bounding box: 32×18×33 Å